Protein AF-A0A0U4BPQ8-F1 (afdb_monomer)

Foldseek 3Di:
DVVVVVVVVVVVCLVPPLQVQLVVCVVVVHHSVVSSVCSNCVVVVVVVVVVVVVVVVVVVVVVVVVPDDDPPPPD

Structure (mmCIF, N/CA/C/O backbone):
data_AF-A0A0U4BPQ8-F1
#
_entry.id   AF-A0A0U4BPQ8-F1
#
loop_
_atom_site.group_PDB
_atom_site.id
_atom_site.type_symbol
_atom_site.label_atom_id
_atom_site.label_alt_id
_atom_site.label_comp_id
_atom_site.label_asym_id
_atom_site.label_entity_id
_atom_site.label_seq_id
_atom_site.pdbx_PDB_ins_code
_atom_site.Cartn_x
_atom_site.Cartn_y
_atom_site.Cartn_z
_atom_site.occupancy
_atom_site.B_iso_or_equiv
_atom_site.auth_seq_id
_atom_site.auth_comp_id
_atom_site.auth_asym_id
_atom_site.auth_atom_id
_atom_site.pdbx_PDB_model_num
ATOM 1 N N . MET A 1 1 ? 9.847 -19.121 -7.217 1.00 73.00 1 MET A N 1
ATOM 2 C CA . MET A 1 1 ? 10.061 -18.762 -5.796 1.00 73.00 1 MET A CA 1
ATOM 3 C C . MET A 1 1 ? 10.086 -17.245 -5.588 1.00 73.00 1 MET A C 1
ATOM 5 O O . MET A 1 1 ? 9.190 -16.779 -4.904 1.00 73.00 1 MET A O 1
ATOM 9 N N . ARG A 1 2 ? 10.936 -16.457 -6.274 1.00 86.31 2 ARG A N 1
ATOM 10 C CA . ARG A 1 2 ? 10.973 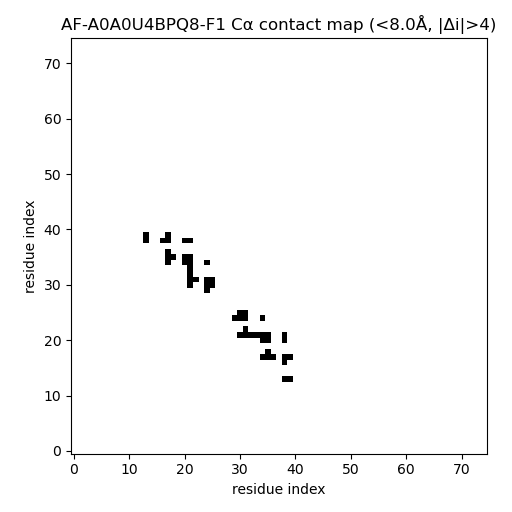-14.973 -6.147 1.00 86.31 2 ARG A CA 1
ATOM 11 C C . ARG A 1 2 ? 9.629 -14.240 -6.263 1.00 86.31 2 ARG A C 1
ATOM 13 O O . ARG A 1 2 ? 9.388 -13.280 -5.547 1.00 86.31 2 ARG A O 1
ATOM 20 N N . PHE A 1 3 ? 8.742 -14.685 -7.153 1.00 84.44 3 PHE A N 1
ATOM 21 C CA . PHE A 1 3 ? 7.440 -14.033 -7.341 1.00 84.44 3 PHE A CA 1
ATOM 22 C C . PHE A 1 3 ? 6.536 -14.145 -6.100 1.00 84.44 3 PHE A C 1
ATOM 24 O O . PHE A 1 3 ? 5.862 -13.188 -5.739 1.00 84.44 3 PHE A O 1
ATOM 31 N N . LEU A 1 4 ? 6.571 -15.293 -5.410 1.00 89.50 4 LEU A N 1
ATOM 32 C CA . LEU A 1 4 ? 5.835 -15.502 -4.160 1.00 89.50 4 LEU A CA 1
ATOM 33 C C . LEU A 1 4 ? 6.383 -14.625 -3.032 1.00 89.5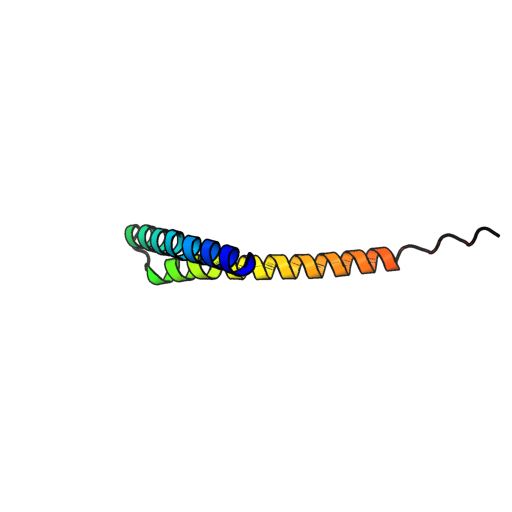0 4 LEU A C 1
ATOM 35 O O . LEU A 1 4 ? 5.599 -14.081 -2.266 1.00 89.50 4 LEU A O 1
ATOM 39 N N . GLU A 1 5 ? 7.703 -14.445 -2.958 1.00 89.81 5 GLU A N 1
ATOM 40 C CA . GLU A 1 5 ? 8.339 -13.570 -1.964 1.00 89.81 5 GLU A CA 1
ATOM 41 C C . GLU A 1 5 ? 7.924 -12.108 -2.161 1.00 89.81 5 GLU A C 1
ATOM 43 O O . GLU A 1 5 ? 7.557 -11.431 -1.204 1.00 89.81 5 GLU A O 1
ATOM 48 N N . ILE A 1 6 ? 7.898 -11.638 -3.412 1.00 87.88 6 ILE A N 1
ATOM 49 C CA . ILE A 1 6 ? 7.450 -10.281 -3.751 1.00 87.88 6 ILE A CA 1
ATOM 50 C C . ILE A 1 6 ? 5.977 -10.087 -3.374 1.00 87.88 6 ILE A C 1
ATOM 52 O O . ILE A 1 6 ? 5.631 -9.082 -2.753 1.00 87.88 6 ILE A O 1
ATOM 56 N N . ILE A 1 7 ? 5.114 -11.054 -3.700 1.00 88.25 7 ILE A N 1
ATOM 57 C CA . ILE A 1 7 ? 3.698 -11.006 -3.313 1.00 88.25 7 ILE A CA 1
ATOM 58 C C . ILE A 1 7 ? 3.557 -10.980 -1.790 1.00 88.25 7 ILE A C 1
ATOM 60 O O . ILE A 1 7 ? 2.792 -10.173 -1.271 1.00 88.25 7 ILE A O 1
ATOM 64 N N . LEU A 1 8 ? 4.301 -11.820 -1.068 1.00 90.62 8 LEU A N 1
ATOM 65 C CA . LEU A 1 8 ? 4.247 -11.888 0.390 1.00 90.62 8 LEU A CA 1
ATOM 66 C C . LEU A 1 8 ? 4.624 -10.544 1.029 1.00 90.62 8 LEU A C 1
ATOM 68 O O . LEU A 1 8 ? 3.919 -10.069 1.917 1.00 90.62 8 LEU A O 1
ATOM 72 N N . VAL A 1 9 ? 5.695 -9.909 0.547 1.00 88.38 9 VAL A N 1
ATOM 73 C CA . VAL A 1 9 ? 6.135 -8.589 1.021 1.00 88.38 9 VAL A CA 1
ATOM 74 C C . VAL A 1 9 ? 5.084 -7.519 0.724 1.00 88.38 9 VAL A C 1
ATOM 76 O O . VAL A 1 9 ? 4.760 -6.721 1.602 1.00 88.38 9 VAL A O 1
ATOM 79 N N . LEU A 1 10 ? 4.507 -7.517 -0.481 1.00 85.56 10 LEU A N 1
ATOM 80 C CA . LEU A 1 10 ? 3.468 -6.558 -0.865 1.00 85.56 10 LEU A CA 1
ATOM 81 C C . LEU A 1 10 ? 2.192 -6.719 -0.032 1.00 85.56 10 LEU A C 1
ATOM 83 O O . LEU A 1 10 ? 1.634 -5.726 0.434 1.00 85.56 10 LEU A O 1
ATOM 87 N N . VAL A 1 11 ? 1.749 -7.957 0.196 1.00 87.31 11 VAL A N 1
ATOM 88 C CA . VAL A 1 11 ? 0.582 -8.256 1.037 1.00 87.31 11 VAL A CA 1
ATOM 89 C C . VAL A 1 11 ? 0.863 -7.884 2.493 1.00 87.31 11 VAL A C 1
ATOM 91 O O . VAL A 1 11 ? 0.026 -7.243 3.122 1.00 87.31 11 VAL A O 1
ATOM 94 N N . GLY A 1 12 ? 2.047 -8.208 3.019 1.00 87.88 12 GLY A N 1
ATOM 95 C CA . GLY A 1 12 ? 2.451 -7.827 4.374 1.00 87.88 12 GLY A CA 1
ATOM 96 C C . GLY A 1 12 ? 2.479 -6.310 4.576 1.00 87.88 12 GLY A C 1
ATOM 97 O O . GLY A 1 12 ? 1.942 -5.805 5.561 1.00 87.88 12 GLY A O 1
ATOM 98 N N . ALA A 1 13 ? 3.022 -5.566 3.608 1.00 85.75 13 ALA A N 1
ATOM 99 C CA . ALA A 1 13 ? 2.997 -4.108 3.621 1.00 85.75 13 ALA A CA 1
ATOM 100 C C . ALA A 1 13 ? 1.557 -3.564 3.587 1.00 85.75 13 ALA A C 1
ATOM 102 O O . ALA A 1 13 ? 1.211 -2.692 4.380 1.00 85.75 13 ALA A O 1
ATOM 103 N N . LEU A 1 14 ? 0.685 -4.112 2.736 1.00 85.69 14 LEU A N 1
ATOM 104 C CA . LEU A 1 14 ? -0.732 -3.735 2.668 1.00 85.69 14 LEU A CA 1
ATOM 105 C C . LEU A 1 14 ? -1.467 -3.959 3.996 1.00 85.69 14 LEU A C 1
ATOM 107 O O . LEU A 1 14 ? -2.185 -3.074 4.460 1.00 85.69 14 LEU A O 1
ATOM 111 N N . VAL A 1 15 ? -1.256 -5.117 4.624 1.00 85.25 15 VAL A N 1
ATOM 112 C CA . VAL A 1 15 ? -1.887 -5.489 5.899 1.00 85.25 15 VAL A CA 1
ATOM 113 C C . VAL A 1 15 ? -1.406 -4.612 7.056 1.00 85.25 15 VAL A C 1
ATOM 115 O O . VAL A 1 15 ? -2.161 -4.413 7.997 1.00 85.25 15 VAL A O 1
ATOM 118 N N . LEU A 1 16 ? -0.203 -4.040 6.993 1.00 85.88 16 LEU A N 1
ATOM 119 C CA . LEU A 1 16 ? 0.282 -3.098 8.006 1.00 85.88 16 LEU A CA 1
ATOM 120 C C . LEU A 1 16 ? -0.167 -1.657 7.723 1.00 85.88 16 LEU A C 1
ATOM 122 O O . LEU A 1 16 ? -0.747 -1.005 8.588 1.00 85.88 16 LEU A O 1
ATOM 126 N N . PHE A 1 17 ? 0.057 -1.146 6.512 1.00 85.12 17 PHE A N 1
ATOM 127 C CA . PHE A 1 17 ? -0.145 0.273 6.199 1.00 85.12 17 PHE A CA 1
ATOM 128 C C . PHE A 1 17 ? -1.614 0.669 6.005 1.00 85.12 17 PHE A C 1
ATOM 130 O O . PHE A 1 17 ? -2.012 1.771 6.404 1.00 85.12 17 PHE A O 1
ATOM 137 N N . ALA A 1 18 ? -2.444 -0.202 5.422 1.00 86.38 18 ALA A N 1
ATOM 138 C CA . ALA A 1 18 ? -3.855 0.105 5.194 1.00 86.38 18 ALA A CA 1
ATOM 139 C C . ALA A 1 18 ? -4.654 0.293 6.504 1.00 86.38 18 ALA A C 1
ATOM 141 O O . ALA A 1 18 ? -5.355 1.305 6.618 1.00 86.38 18 ALA A O 1
ATOM 142 N N . PRO A 1 19 ? -4.556 -0.587 7.525 1.00 87.25 19 PRO A N 1
ATOM 143 C CA . PRO A 1 19 ? -5.268 -0.371 8.783 1.00 87.25 19 PRO A CA 1
ATOM 144 C C . PRO A 1 19 ? -4.695 0.780 9.608 1.00 87.25 19 PRO A C 1
ATOM 146 O O . PRO A 1 19 ? -5.477 1.458 10.264 1.00 87.25 19 PRO A O 1
ATOM 149 N N . ILE A 1 20 ? -3.388 1.072 9.537 1.00 88.38 20 ILE A N 1
ATOM 150 C CA . ILE A 1 20 ? -2.814 2.276 10.167 1.00 88.38 20 ILE A CA 1
ATOM 151 C C . ILE A 1 20 ? -3.458 3.534 9.573 1.00 88.38 20 ILE A C 1
ATOM 153 O O . ILE A 1 20 ? -3.911 4.411 10.304 1.00 88.38 20 ILE A O 1
ATOM 157 N N . THR A 1 21 ? -3.578 3.592 8.246 1.00 88.00 21 THR A N 1
ATOM 158 C CA . THR A 1 21 ? -4.217 4.715 7.543 1.00 88.00 21 THR A CA 1
ATOM 159 C C . THR A 1 21 ? -5.695 4.846 7.918 1.00 88.00 21 THR A C 1
ATOM 161 O O . THR A 1 21 ? -6.176 5.946 8.197 1.00 88.00 21 THR A O 1
ATOM 164 N N . GLY A 1 22 ? -6.416 3.722 7.977 1.00 87.62 22 GLY A N 1
ATOM 165 C CA . GLY A 1 22 ? -7.804 3.683 8.435 1.00 87.62 22 GLY A CA 1
ATOM 166 C C . GLY A 1 22 ? -7.957 4.143 9.886 1.00 87.62 22 GLY A C 1
ATOM 167 O O . GLY A 1 22 ? -8.860 4.925 10.184 1.00 87.62 22 GLY A O 1
ATOM 168 N N . TYR A 1 23 ? -7.071 3.695 10.779 1.00 89.31 23 TYR A N 1
ATOM 169 C CA . TYR A 1 23 ? -7.088 4.037 12.200 1.00 89.31 23 TYR A CA 1
ATOM 170 C C . TYR A 1 23 ? -6.857 5.530 12.414 1.00 89.31 23 TYR A C 1
ATOM 172 O O . TYR A 1 23 ? -7.666 6.182 13.067 1.00 89.31 23 TYR A O 1
ATOM 180 N N . ILE A 1 24 ? -5.818 6.089 11.788 1.00 87.31 24 ILE A N 1
ATOM 181 C CA . ILE A 1 24 ? -5.526 7.524 11.835 1.00 87.31 24 ILE A CA 1
ATOM 182 C C . ILE A 1 24 ? -6.752 8.313 11.367 1.00 87.31 24 ILE A C 1
ATOM 184 O O . ILE A 1 24 ? -7.217 9.213 12.062 1.00 87.31 24 ILE A O 1
ATOM 188 N N . ALA A 1 25 ? -7.342 7.947 10.229 1.00 89.06 25 ALA A N 1
ATOM 189 C CA . ALA A 1 25 ? -8.525 8.631 9.721 1.00 89.06 25 ALA A CA 1
ATOM 190 C C . ALA A 1 25 ? -9.738 8.537 10.665 1.00 89.06 25 ALA A C 1
ATOM 192 O O . ALA A 1 25 ? -10.462 9.525 10.817 1.00 89.06 25 ALA A O 1
ATOM 193 N N . ALA A 1 26 ? -9.934 7.385 11.312 1.00 87.81 26 ALA A N 1
ATOM 194 C CA . ALA A 1 26 ? -10.966 7.190 12.325 1.00 87.81 26 ALA A CA 1
ATOM 195 C C . ALA A 1 26 ? -10.747 8.086 13.550 1.00 87.81 26 ALA A C 1
ATOM 197 O O . ALA A 1 26 ? -11.702 8.687 14.040 1.00 87.81 26 ALA A O 1
ATOM 198 N N . SER A 1 27 ? -9.497 8.259 13.990 1.00 88.44 27 SER A N 1
ATOM 199 C CA . SER A 1 27 ? -9.141 9.177 15.080 1.00 88.44 27 SER A CA 1
ATOM 200 C C . SER A 1 27 ? -9.447 10.645 14.755 1.00 88.44 27 SER A C 1
ATOM 202 O O . SER A 1 27 ? -9.737 11.421 15.659 1.00 88.44 27 SER A O 1
ATOM 204 N N . TYR A 1 28 ? -9.452 11.026 13.474 1.00 88.62 28 TYR A N 1
ATOM 205 C CA . TYR A 1 28 ? -9.843 12.365 13.006 1.00 88.62 28 TYR A CA 1
ATOM 206 C C . TYR A 1 28 ? -11.341 12.495 12.663 1.00 88.62 28 TYR A C 1
ATOM 208 O O . TYR A 1 28 ? -11.741 13.444 11.988 1.00 88.62 28 TYR A O 1
ATOM 216 N N . GLY A 1 29 ? -12.182 11.541 13.078 1.00 88.62 29 GLY A N 1
ATOM 217 C CA . GLY A 1 29 ? -13.631 11.575 12.844 1.00 88.62 29 GLY A CA 1
ATOM 218 C C . GLY A 1 29 ? -14.056 11.248 11.407 1.00 88.62 29 GLY A C 1
ATOM 219 O O . GLY A 1 29 ? -15.214 11.458 11.045 1.00 88.62 29 GLY A O 1
ATOM 220 N N . ARG A 1 30 ? -13.153 10.732 10.560 1.00 86.88 30 ARG A N 1
ATOM 221 C CA . ARG A 1 30 ? -13.502 10.238 9.218 1.00 86.88 30 ARG A CA 1
ATOM 222 C C . ARG A 1 30 ? -13.758 8.729 9.240 1.00 86.88 30 ARG A C 1
ATOM 224 O O . ARG A 1 30 ? -13.294 8.008 10.109 1.00 86.88 30 ARG A O 1
ATOM 231 N N . SER A 1 31 ? -14.494 8.221 8.252 1.00 87.56 31 SER A N 1
ATOM 232 C CA . SER A 1 31 ? -14.798 6.784 8.164 1.00 87.56 31 SER A CA 1
ATOM 233 C C . SER A 1 31 ? -13.535 5.943 7.935 1.00 87.56 31 SER A C 1
ATOM 235 O O . SER A 1 31 ? -12.880 6.094 6.901 1.00 87.56 31 SER A O 1
ATOM 237 N N . PHE A 1 32 ? -13.254 5.015 8.858 1.00 86.31 32 PHE A N 1
ATOM 238 C CA . PHE A 1 32 ? -12.178 4.020 8.755 1.00 86.31 32 PHE A CA 1
ATOM 239 C C . PHE A 1 32 ? -12.174 3.320 7.390 1.00 86.31 32 PHE A C 1
ATOM 241 O O . PHE A 1 32 ? -11.164 3.296 6.693 1.00 86.31 32 PHE A O 1
ATOM 248 N N . TRP A 1 33 ? -13.334 2.802 6.977 1.00 86.88 33 TRP A N 1
ATOM 249 C CA . TRP A 1 33 ? -13.477 1.978 5.778 1.00 86.88 33 TRP A CA 1
ATOM 250 C C . TRP A 1 33 ? -13.166 2.730 4.484 1.00 86.88 33 TRP A C 1
ATOM 252 O O . TRP A 1 33 ? -12.529 2.163 3.600 1.00 86.88 33 TRP A O 1
ATOM 262 N N . ARG A 1 34 ? -13.538 4.015 4.374 1.00 88.94 34 ARG A N 1
ATOM 263 C CA . ARG A 1 34 ? -13.170 4.824 3.195 1.00 88.94 34 ARG A CA 1
ATOM 264 C C . ARG A 1 34 ? -11.655 4.923 3.051 1.00 88.94 34 ARG A C 1
ATOM 266 O O . ARG A 1 34 ? -11.136 4.730 1.960 1.00 88.94 34 ARG A O 1
ATOM 273 N N . TRP A 1 35 ? -10.955 5.213 4.141 1.00 87.88 35 TRP A N 1
ATOM 274 C CA . TRP A 1 35 ? -9.507 5.421 4.117 1.00 87.88 35 TRP A CA 1
ATOM 275 C C . TRP A 1 35 ? -8.712 4.127 4.025 1.00 87.88 35 TRP A C 1
ATOM 277 O O . TRP A 1 35 ? -7.692 4.092 3.344 1.00 87.88 35 TRP A O 1
ATOM 287 N N . TYR A 1 36 ? -9.225 3.056 4.622 1.00 87.88 36 TYR A N 1
ATOM 288 C CA . TYR A 1 36 ? -8.696 1.712 4.451 1.00 87.88 36 TYR A CA 1
ATOM 289 C C . TYR A 1 36 ? -8.739 1.273 2.981 1.00 87.88 36 TYR A C 1
ATOM 291 O O . TYR A 1 36 ? -7.715 0.882 2.430 1.00 87.88 36 TYR A O 1
ATOM 299 N N . VAL A 1 37 ? -9.893 1.411 2.313 1.00 89.31 37 VAL A N 1
ATOM 300 C CA . VAL A 1 37 ? -10.043 1.052 0.892 1.00 89.31 37 VAL A CA 1
ATOM 301 C C . VAL A 1 37 ? -9.149 1.915 0.002 1.00 89.31 37 VAL A C 1
ATOM 303 O O . VAL A 1 37 ? -8.543 1.396 -0.929 1.00 89.31 37 VAL A O 1
ATOM 306 N N . ILE A 1 38 ? -9.008 3.211 0.304 1.00 88.25 38 ILE A N 1
ATOM 307 C CA . ILE A 1 38 ? -8.075 4.088 -0.418 1.00 88.25 38 ILE A CA 1
ATOM 308 C C . ILE A 1 38 ? -6.638 3.584 -0.264 1.00 88.25 38 ILE A C 1
ATOM 310 O O . ILE A 1 38 ? -5.965 3.393 -1.271 1.00 88.25 38 ILE A O 1
ATOM 314 N N . GLY A 1 39 ? -6.177 3.322 0.963 1.00 86.19 39 GLY A N 1
ATOM 315 C CA . GLY A 1 39 ? -4.834 2.790 1.211 1.00 86.19 39 GLY A CA 1
ATOM 316 C C . GLY A 1 39 ? -4.599 1.430 0.548 1.00 86.19 39 GLY A C 1
ATOM 317 O O . GLY A 1 39 ? -3.496 1.155 0.083 1.00 86.19 39 GLY A O 1
ATOM 318 N N . LEU A 1 40 ? -5.650 0.613 0.442 1.00 87.50 40 LEU A N 1
ATOM 319 C CA . LEU A 1 40 ? -5.599 -0.689 -0.211 1.00 87.50 40 LEU A CA 1
ATOM 320 C C . LEU A 1 40 ? -5.534 -0.579 -1.742 1.00 87.50 40 LEU A C 1
ATOM 322 O O . LEU A 1 40 ? -4.782 -1.317 -2.368 1.00 87.50 40 LEU A O 1
ATOM 326 N N . LEU A 1 41 ? -6.284 0.343 -2.351 1.00 89.31 41 LEU A N 1
ATOM 327 C CA . LEU A 1 41 ? -6.380 0.494 -3.809 1.00 89.31 41 LEU A CA 1
ATOM 328 C C . LEU A 1 41 ? -5.271 1.358 -4.424 1.00 89.31 41 LEU A C 1
ATOM 330 O O . LEU A 1 41 ? -4.915 1.156 -5.586 1.00 89.31 41 LEU A O 1
ATOM 334 N N . LEU A 1 42 ? -4.710 2.301 -3.665 1.00 89.06 42 LEU A N 1
ATOM 335 C CA . LEU A 1 42 ? -3.659 3.217 -4.118 1.00 89.06 42 LEU A CA 1
ATOM 336 C C . LEU A 1 42 ? -2.458 2.520 -4.799 1.00 89.06 42 LEU A C 1
ATOM 338 O O . LEU A 1 42 ? -2.089 2.951 -5.895 1.00 89.06 42 LEU A O 1
ATOM 342 N N . PRO A 1 43 ? -1.846 1.456 -4.231 1.00 84.94 43 PRO A N 1
ATOM 343 C CA . PRO A 1 43 ? -0.712 0.787 -4.873 1.00 84.94 43 PRO A CA 1
ATOM 344 C C . PRO A 1 43 ? -1.083 0.138 -6.212 1.00 84.94 43 PRO A C 1
ATOM 346 O O . PRO A 1 43 ? -0.301 0.204 -7.160 1.00 84.94 43 PRO A O 1
ATOM 349 N N . PHE A 1 44 ? -2.291 -0.421 -6.333 1.00 87.19 44 PHE A N 1
ATOM 350 C CA . PHE A 1 44 ? -2.769 -0.979 -7.600 1.00 87.19 44 PHE A CA 1
ATOM 351 C C . PHE A 1 44 ? -2.953 0.120 -8.643 1.00 87.19 44 PHE A C 1
ATOM 353 O O . PHE A 1 44 ? -2.470 -0.012 -9.764 1.00 87.19 44 PHE A O 1
ATOM 360 N N . PHE A 1 45 ? -3.588 1.232 -8.263 1.00 91.69 45 PHE A N 1
ATOM 361 C CA . PHE A 1 45 ? -3.773 2.372 -9.158 1.00 91.69 45 PHE A CA 1
ATOM 362 C C . PHE A 1 45 ? -2.431 2.940 -9.648 1.00 91.69 45 PHE A C 1
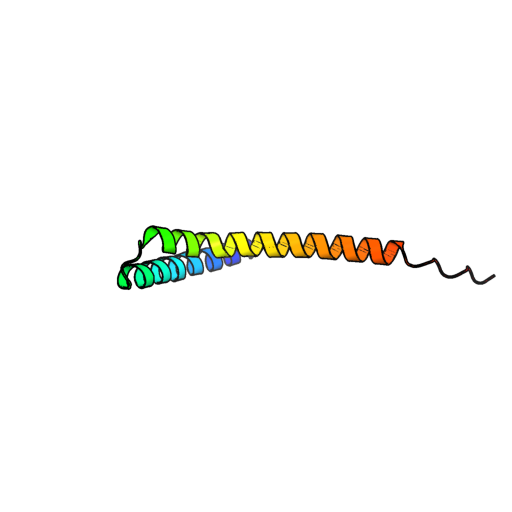ATOM 364 O O . PHE A 1 45 ? -2.261 3.178 -10.842 1.00 91.69 45 PHE A O 1
ATOM 371 N N . SER A 1 46 ? -1.450 3.074 -8.751 1.00 90.38 46 SER A N 1
ATOM 372 C CA . SER A 1 46 ? -0.084 3.493 -9.092 1.00 90.38 46 SER A CA 1
ATOM 373 C C . SER A 1 46 ? 0.570 2.569 -10.130 1.00 90.38 46 SER A C 1
ATOM 375 O O . SER A 1 46 ? 1.145 3.041 -11.112 1.00 90.38 46 SER A O 1
ATOM 377 N N . MET A 1 47 ? 0.414 1.249 -9.978 1.00 88.69 47 MET A N 1
ATOM 378 C CA . MET A 1 47 ? 0.933 0.272 -10.939 1.00 88.69 47 MET A CA 1
ATOM 379 C C . MET A 1 47 ? 0.325 0.457 -12.336 1.00 88.69 47 MET A C 1
ATOM 381 O O . MET A 1 47 ? 1.057 0.442 -13.325 1.00 88.69 47 MET A O 1
ATOM 385 N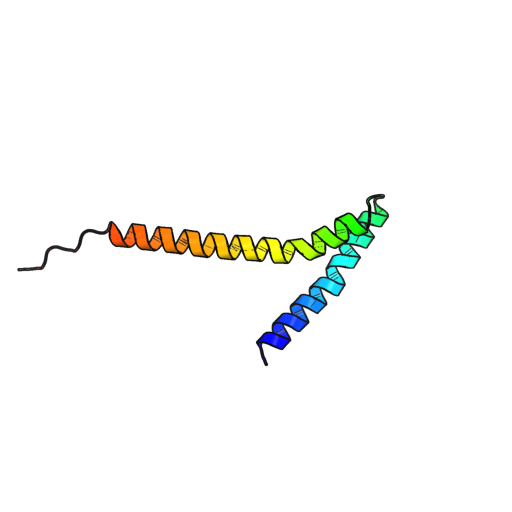 N . PHE A 1 48 ? -0.989 0.680 -12.435 1.00 92.94 48 PHE A N 1
ATOM 386 C CA . PHE A 1 48 ? -1.639 0.948 -13.723 1.00 92.94 48 PHE A CA 1
ATOM 387 C C . PHE A 1 48 ? -1.092 2.209 -14.390 1.00 92.94 48 PHE A C 1
ATOM 389 O O . PHE A 1 48 ? -0.828 2.199 -15.591 1.00 92.94 48 PHE A O 1
ATOM 39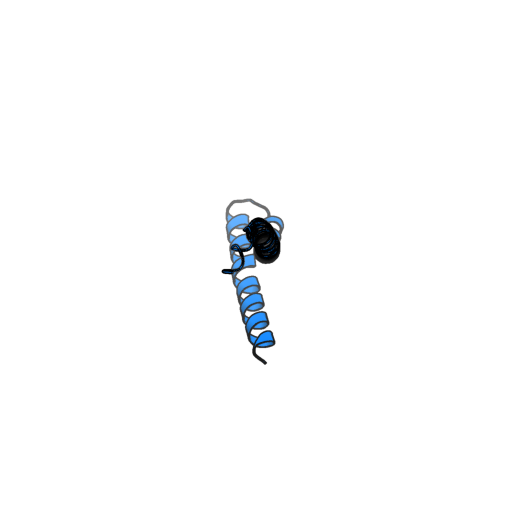6 N N . VAL A 1 49 ? -0.877 3.276 -13.616 1.00 94.88 49 VAL A N 1
ATOM 397 C CA . VAL A 1 49 ? -0.288 4.521 -14.127 1.00 94.88 49 VAL A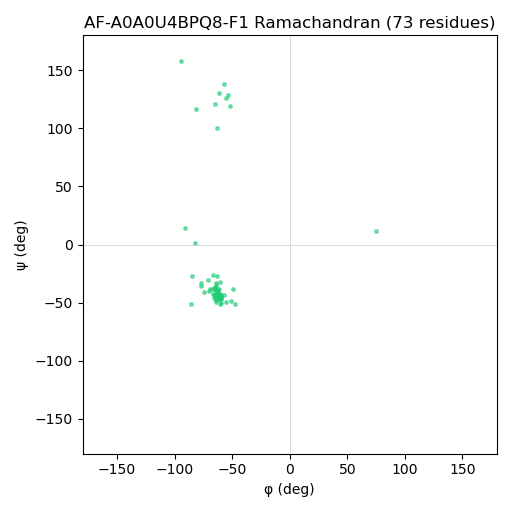 CA 1
ATOM 398 C C . VAL A 1 49 ? 1.128 4.281 -14.648 1.00 94.88 49 VAL A C 1
ATOM 400 O O . VAL A 1 49 ? 1.453 4.735 -15.744 1.00 94.88 49 VAL A O 1
ATOM 403 N N . ALA A 1 50 ? 1.952 3.526 -13.918 1.00 93.94 50 ALA A N 1
ATOM 404 C CA . ALA A 1 50 ? 3.307 3.188 -14.348 1.00 93.94 50 ALA A CA 1
ATOM 405 C C . ALA A 1 50 ? 3.314 2.379 -15.657 1.00 93.94 50 ALA A C 1
ATOM 407 O O . ALA A 1 50 ? 4.068 2.703 -16.575 1.00 93.94 50 ALA A O 1
ATOM 408 N N . ILE A 1 51 ? 2.440 1.374 -15.779 1.00 93.81 51 ILE A N 1
ATOM 409 C CA . ILE A 1 51 ? 2.288 0.582 -17.009 1.00 93.81 51 ILE A CA 1
ATOM 410 C C . ILE A 1 51 ? 1.838 1.475 -18.167 1.00 93.81 51 ILE A C 1
ATOM 412 O O . ILE A 1 51 ? 2.419 1.427 -19.249 1.00 93.81 51 ILE A O 1
ATOM 416 N N . PHE A 1 52 ? 0.835 2.325 -17.943 1.00 95.38 52 PHE A N 1
ATOM 417 C CA . PHE A 1 52 ? 0.341 3.248 -18.958 1.00 95.38 52 PHE A CA 1
ATOM 418 C C . PHE A 1 52 ? 1.432 4.214 -19.435 1.00 95.38 52 PHE A C 1
ATOM 420 O O . PHE A 1 52 ? 1.600 4.415 -20.639 1.00 95.38 52 PHE A O 1
ATOM 427 N N . MET A 1 53 ? 2.215 4.776 -18.509 1.00 96.38 53 MET A N 1
ATOM 428 C CA . MET A 1 53 ? 3.369 5.610 -18.842 1.00 96.38 53 MET A CA 1
ATOM 429 C C . MET A 1 53 ? 4.419 4.846 -19.646 1.00 96.38 53 MET A C 1
ATOM 431 O O . MET A 1 53 ? 4.901 5.385 -20.637 1.00 96.38 53 MET A O 1
ATOM 435 N N . ALA A 1 54 ? 4.744 3.611 -19.259 1.00 94.88 54 ALA A N 1
ATOM 436 C CA . ALA A 1 54 ? 5.715 2.785 -19.971 1.00 94.88 54 ALA A CA 1
ATOM 437 C C . ALA A 1 54 ? 5.258 2.466 -21.404 1.00 94.88 54 ALA A C 1
ATOM 439 O O . ALA A 1 54 ? 6.045 2.537 -22.342 1.00 94.88 54 ALA A O 1
ATOM 440 N N . ILE A 1 55 ? 3.973 2.168 -21.604 1.00 94.75 55 ILE A N 1
ATOM 441 C CA . ILE A 1 55 ? 3.410 1.956 -22.944 1.00 94.75 55 ILE A CA 1
ATOM 442 C C . ILE A 1 55 ? 3.493 3.251 -23.761 1.00 94.75 55 ILE A C 1
ATOM 444 O O . ILE A 1 55 ? 3.932 3.246 -24.912 1.00 94.75 55 ILE A O 1
ATOM 448 N N . ARG A 1 56 ? 3.106 4.382 -23.161 1.00 94.25 56 ARG A N 1
ATOM 449 C CA . ARG A 1 56 ? 3.149 5.687 -23.826 1.00 94.25 56 ARG A CA 1
ATOM 450 C C . ARG A 1 56 ? 4.572 6.094 -24.207 1.00 94.25 56 ARG A C 1
ATOM 452 O O . ARG A 1 56 ? 4.753 6.649 -25.289 1.00 94.25 56 ARG A O 1
ATOM 459 N N . SER A 1 57 ? 5.560 5.838 -23.351 1.00 93.31 57 SER A N 1
ATOM 460 C CA . SER A 1 57 ? 6.959 6.161 -23.637 1.00 93.31 57 SER A CA 1
ATOM 461 C C . SER A 1 57 ? 7.497 5.321 -24.791 1.00 93.31 57 SER A C 1
ATOM 463 O O . SER A 1 57 ? 8.110 5.878 -25.693 1.00 93.31 57 SER A O 1
ATOM 465 N N . ARG A 1 58 ? 7.183 4.019 -24.835 1.00 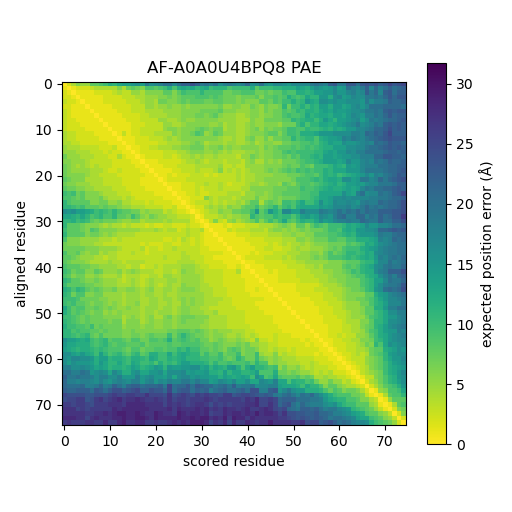92.00 58 ARG A N 1
ATOM 466 C CA . ARG A 1 58 ? 7.575 3.137 -25.947 1.00 92.00 58 ARG A CA 1
ATOM 467 C C . ARG A 1 58 ? 7.009 3.595 -27.285 1.00 92.00 58 ARG A C 1
ATOM 469 O O . ARG A 1 58 ? 7.759 3.730 -28.243 1.00 92.00 58 ARG A O 1
ATOM 476 N N . MET A 1 59 ? 5.721 3.933 -27.331 1.00 89.69 59 MET A N 1
ATOM 477 C CA . MET A 1 59 ? 5.113 4.447 -28.563 1.00 89.69 59 MET A CA 1
ATOM 478 C C . MET A 1 59 ? 5.713 5.788 -29.008 1.00 89.69 59 MET A C 1
ATOM 480 O O . MET A 1 59 ? 5.771 6.076 -30.201 1.00 89.69 59 MET A O 1
ATOM 484 N N . ALA A 1 60 ? 6.130 6.639 -28.066 1.00 89.25 60 ALA A N 1
ATOM 485 C CA . ALA A 1 60 ? 6.805 7.891 -28.394 1.00 89.25 60 ALA A CA 1
ATOM 486 C C . ALA A 1 60 ? 8.220 7.647 -28.954 1.00 89.25 60 ALA A C 1
ATOM 488 O O . ALA A 1 60 ? 8.603 8.309 -29.916 1.00 89.25 60 ALA A O 1
ATOM 489 N N . GLU A 1 61 ? 8.962 6.685 -28.394 1.00 87.12 61 GLU A N 1
ATOM 490 C CA . GLU A 1 61 ? 10.285 6.258 -28.875 1.00 87.12 61 GLU A CA 1
ATOM 491 C C . GLU A 1 61 ? 10.217 5.657 -30.287 1.00 87.12 61 GLU A C 1
ATOM 493 O O . GLU A 1 61 ? 11.000 6.051 -31.148 1.00 87.12 61 GLU A O 1
ATOM 498 N N . GLU A 1 62 ? 9.262 4.760 -30.558 1.00 83.12 62 GLU A N 1
ATOM 499 C CA . GLU A 1 62 ? 9.077 4.154 -31.887 1.00 83.12 62 GLU A CA 1
ATOM 500 C C . GLU A 1 62 ? 8.774 5.208 -32.954 1.00 83.12 62 GLU A C 1
ATOM 502 O O . GLU A 1 62 ? 9.411 5.228 -34.006 1.00 83.12 62 GLU A O 1
ATOM 507 N N . LYS A 1 63 ? 7.866 6.146 -32.659 1.00 82.38 63 LYS A N 1
ATOM 508 C CA . LYS A 1 63 ? 7.562 7.256 -33.571 1.00 82.38 63 LYS A CA 1
ATOM 509 C C . LYS A 1 63 ? 8.769 8.158 -33.792 1.00 82.38 63 LYS A C 1
ATOM 511 O O . LYS A 1 63 ? 8.987 8.618 -34.908 1.00 82.38 63 LYS A O 1
ATOM 516 N N . ALA A 1 64 ? 9.555 8.431 -32.753 1.00 80.81 64 ALA A N 1
ATOM 517 C CA . ALA A 1 64 ? 10.773 9.216 -32.905 1.00 80.81 64 ALA A CA 1
ATOM 518 C C . ALA A 1 64 ? 11.799 8.495 -33.793 1.00 80.81 64 ALA A C 1
ATOM 520 O O . ALA A 1 64 ? 12.408 9.146 -34.633 1.00 80.81 64 ALA A O 1
ATOM 521 N N . ALA A 1 65 ? 11.941 7.172 -33.656 1.00 77.81 65 ALA A N 1
ATOM 522 C CA . ALA A 1 65 ? 12.844 6.353 -34.463 1.00 77.81 65 ALA A CA 1
ATOM 523 C C . ALA A 1 65 ? 12.400 6.229 -35.932 1.00 77.81 65 ALA A C 1
ATOM 525 O O . ALA A 1 65 ? 13.242 6.283 -36.824 1.00 77.81 65 ALA A O 1
ATOM 526 N N . GLU A 1 66 ? 11.095 6.117 -36.196 1.00 77.88 66 GLU A N 1
ATOM 527 C CA . GLU A 1 66 ? 10.528 6.088 -37.554 1.00 77.88 66 GLU A CA 1
ATOM 528 C C . GLU A 1 66 ? 10.770 7.403 -38.315 1.00 77.88 66 GLU A C 1
ATOM 530 O O . GLU A 1 66 ? 11.017 7.396 -39.518 1.00 77.88 66 GLU A O 1
ATOM 535 N N . ASN A 1 67 ? 10.748 8.538 -37.610 1.00 70.38 67 ASN A N 1
ATOM 536 C CA . ASN A 1 67 ? 10.951 9.862 -38.202 1.00 70.38 67 ASN A CA 1
ATOM 537 C C . ASN A 1 67 ? 12.434 10.234 -38.408 1.00 70.38 67 ASN A C 1
ATOM 539 O O . ASN A 1 67 ? 12.713 11.336 -38.885 1.00 70.38 67 ASN A O 1
ATOM 543 N N . VAL A 1 68 ? 13.392 9.358 -38.075 1.00 73.44 68 VAL A N 1
ATOM 544 C CA . VAL A 1 68 ? 14.814 9.589 -38.379 1.00 73.44 68 VAL A CA 1
ATOM 545 C C . VAL A 1 68 ? 15.084 9.204 -39.841 1.00 73.44 68 VAL A C 1
ATOM 547 O O . VAL A 1 68 ? 14.958 8.028 -40.191 1.00 73.44 68 VAL A O 1
ATOM 550 N N . PRO A 1 69 ? 15.489 10.146 -40.717 1.00 71.81 69 PRO A N 1
ATOM 551 C CA . PRO A 1 69 ? 15.820 9.828 -42.101 1.00 71.81 69 PRO A CA 1
ATOM 552 C C . PRO A 1 69 ? 16.994 8.848 -42.149 1.00 71.81 69 PRO A C 1
ATOM 554 O O . PRO A 1 69 ? 18.026 9.076 -41.513 1.00 71.81 69 PRO A O 1
ATOM 557 N N . LYS A 1 70 ? 16.855 7.764 -42.922 1.00 68.62 70 LYS A N 1
ATOM 558 C CA . LYS A 1 70 ? 17.957 6.833 -43.192 1.00 68.62 70 LYS A CA 1
ATOM 559 C C . LYS A 1 70 ? 19.135 7.634 -43.770 1.00 68.62 70 LYS A C 1
ATOM 561 O O . LYS A 1 70 ? 18.915 8.358 -44.744 1.00 68.62 70 LYS A O 1
ATOM 566 N N . PRO A 1 71 ? 20.354 7.542 -43.200 1.00 71.94 71 PRO A N 1
ATOM 567 C CA . PRO A 1 71 ? 21.500 8.247 -43.757 1.00 71.94 71 PRO A CA 1
ATOM 568 C C . PRO A 1 71 ? 21.681 7.814 -45.219 1.00 71.94 71 PRO A C 1
ATOM 570 O O . PRO A 1 71 ? 21.489 6.625 -45.509 1.00 71.94 71 PRO A O 1
ATOM 573 N N . PRO A 1 72 ? 21.980 8.753 -46.140 1.00 65.88 72 PRO A N 1
ATOM 574 C CA . PRO A 1 72 ? 22.191 8.413 -47.539 1.00 65.88 72 PRO A CA 1
ATOM 575 C C . PRO A 1 72 ? 23.248 7.314 -47.595 1.00 65.88 72 PRO A C 1
ATOM 577 O O . PRO A 1 72 ? 24.284 7.415 -46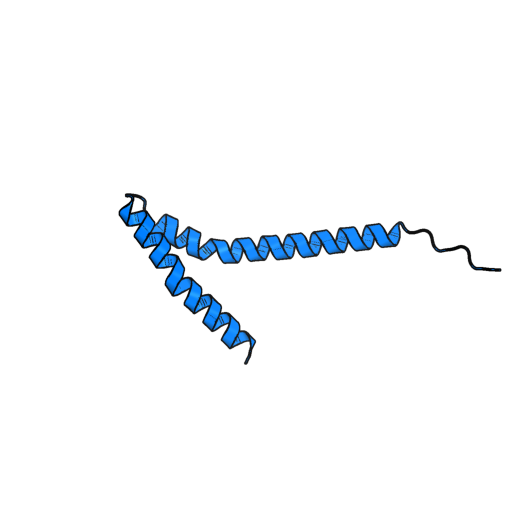.933 1.00 65.88 72 PRO A O 1
ATOM 580 N N . ALA A 1 73 ? 22.928 6.226 -48.301 1.00 63.88 73 ALA A N 1
ATOM 581 C CA . ALA A 1 73 ? 23.889 5.168 -48.555 1.00 63.88 73 ALA A CA 1
ATOM 582 C C . ALA A 1 73 ? 25.128 5.843 -49.144 1.00 63.88 73 ALA A C 1
ATOM 584 O O . ALA A 1 73 ? 25.012 6.561 -50.133 1.00 63.88 73 ALA A O 1
ATOM 585 N N . ALA A 1 74 ? 26.263 5.706 -48.461 1.00 64.25 74 ALA A N 1
ATOM 586 C CA . ALA A 1 74 ? 27.531 6.165 -48.991 1.00 64.25 74 ALA A CA 1
ATOM 587 C C . ALA A 1 74 ? 27.798 5.342 -50.258 1.00 64.25 74 ALA A C 1
ATOM 589 O O . ALA A 1 74 ? 28.123 4.157 -50.157 1.00 64.25 74 ALA A O 1
ATOM 590 N N . GLU A 1 75 ? 27.520 5.951 -51.412 1.00 51.47 75 GLU A N 1
ATOM 591 C CA . GLU A 1 75 ? 27.977 5.510 -52.733 1.00 51.47 75 GLU A CA 1
ATOM 592 C C . GLU A 1 75 ? 29.477 5.777 -52.891 1.00 51.47 75 GLU A C 1
ATOM 594 O O . GLU A 1 75 ? 29.955 6.826 -52.393 1.00 51.47 75 GLU A O 1
#

Secondary structure (DSSP, 8-state):
-HHHHHHHHHHHHHHHHHHHHHHHHHHTTS-HHHHHHHHHHHHHHHHHHHHHHHHHHHHHHHHHHHTSPPPPP--

Organism: NCBI:txid1411621

Sequence (75 aa):
MRFLEIILVLVGALVLFAPITGYIAASYGRSFWRWYVIGLLLPFFSMFVAIFMAIRSRMAEEKAAENVPKPPAAE

pLDDT: mean 85.53, std 8.19, range [51.47, 96.38]

Radius of gyration: 22.15 Å; Cα contacts (8 Å, |Δi|>4): 26; chains: 1; bounding box: 43×31×68 Å

Solvent-accessible surface area (backbone atoms only — not comparable to full-atom values): 4217 Å² total; per-residue (Å²): 111,72,68,59,54,53,50,51,53,54,52,53,4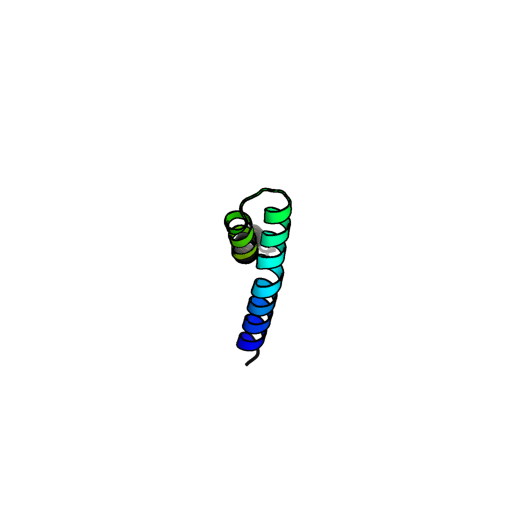8,45,69,52,52,14,55,51,47,9,49,56,36,38,76,72,76,40,64,34,67,64,39,23,51,48,54,58,46,48,64,58,54,52,51,53,51,52,52,52,49,52,54,52,50,49,56,51,50,52,55,56,59,69,68,52,78,76,74,78,78,87,123

Mean predicted aligned error: 9.25 Å